Protein AF-A0A0F9H5R6-F1 (afdb_monomer_lite)

Structure (mmCIF, N/CA/C/O backbone):
data_AF-A0A0F9H5R6-F1
#
_entry.id   AF-A0A0F9H5R6-F1
#
loop_
_atom_site.group_PDB
_atom_site.id
_atom_site.type_symbol
_atom_site.label_atom_id
_atom_site.label_alt_id
_atom_site.label_comp_id
_atom_site.label_asym_id
_atom_site.label_entity_id
_atom_site.label_seq_id
_atom_site.pdbx_PDB_ins_code
_atom_site.Cartn_x
_atom_site.Cartn_y
_atom_site.Cartn_z
_atom_site.occupancy
_atom_site.B_iso_or_equiv
_atom_site.auth_seq_id
_atom_site.auth_comp_id
_atom_site.auth_asym_id
_atom_site.auth_atom_id
_atom_site.pdbx_PDB_model_num
ATOM 1 N N . MET A 1 1 ? -26.086 -4.309 30.463 1.00 45.22 1 MET A N 1
ATOM 2 C CA . MET A 1 1 ? -25.381 -4.466 29.167 1.00 45.22 1 MET A CA 1
ATOM 3 C C . MET A 1 1 ? -26.384 -4.954 28.123 1.00 45.22 1 MET A C 1
ATOM 5 O O . MET A 1 1 ? -26.913 -6.044 28.288 1.00 45.22 1 MET A O 1
ATOM 9 N N . ASN A 1 2 ? -26.703 -4.134 27.114 1.00 48.69 2 ASN A N 1
ATOM 10 C CA . ASN A 1 2 ? -27.734 -4.417 26.100 1.00 48.69 2 ASN A CA 1
ATOM 11 C C . ASN A 1 2 ? -27.260 -5.449 25.061 1.00 48.69 2 ASN A C 1
ATOM 13 O O . ASN A 1 2 ? -26.143 -5.344 24.560 1.00 48.69 2 ASN A O 1
ATOM 17 N N . GLN A 1 3 ? -28.123 -6.405 24.695 1.00 54.66 3 GLN A N 1
ATOM 18 C CA . GLN A 1 3 ? -27.820 -7.463 23.714 1.00 54.66 3 GLN A CA 1
ATOM 19 C C . GLN A 1 3 ? -27.435 -6.930 22.320 1.00 54.66 3 GLN A C 1
ATOM 21 O O . GLN A 1 3 ? -26.612 -7.546 21.650 1.00 54.66 3 GLN A O 1
ATOM 26 N N . SER A 1 4 ? -27.943 -5.757 21.924 1.00 54.38 4 SER A N 1
ATOM 27 C CA . SER A 1 4 ? -27.603 -5.084 20.657 1.00 54.38 4 SER A CA 1
ATOM 28 C C . SER A 1 4 ? -26.092 -4.828 20.491 1.00 54.38 4 SER A C 1
ATOM 30 O O . SER A 1 4 ? -25.537 -5.018 19.409 1.00 54.38 4 SER A O 1
ATOM 32 N N . ASN A 1 5 ? -25.379 -4.525 21.586 1.00 62.69 5 ASN A N 1
ATOM 33 C CA . ASN A 1 5 ? -23.930 -4.313 21.535 1.00 62.69 5 ASN A CA 1
ATOM 34 C C . ASN A 1 5 ? -23.150 -5.601 21.246 1.00 62.69 5 ASN A C 1
ATOM 36 O O . ASN A 1 5 ? -22.073 -5.516 20.673 1.00 62.69 5 ASN A O 1
ATOM 40 N N . LYS A 1 6 ? -23.674 -6.786 21.592 1.00 66.62 6 LYS A N 1
ATOM 41 C CA . LYS A 1 6 ? -22.956 -8.056 21.384 1.00 66.62 6 LYS A CA 1
ATOM 42 C C . LYS A 1 6 ? -22.895 -8.455 19.909 1.00 66.62 6 LYS A C 1
ATOM 44 O O . LYS A 1 6 ? -21.857 -8.922 19.456 1.00 66.62 6 LYS A O 1
ATOM 49 N N . ALA A 1 7 ? -23.979 -8.243 19.159 1.00 68.19 7 ALA A N 1
ATOM 50 C CA . ALA A 1 7 ? -24.020 -8.540 17.726 1.00 68.19 7 ALA A CA 1
ATOM 51 C C . ALA A 1 7 ? -23.095 -7.606 16.928 1.00 68.19 7 ALA A C 1
ATOM 53 O O . ALA A 1 7 ? -22.325 -8.060 16.084 1.00 68.19 7 ALA A O 1
ATOM 54 N N . LEU A 1 8 ? -23.110 -6.307 17.250 1.00 64.50 8 LEU A N 1
ATOM 55 C CA . LEU A 1 8 ? -22.238 -5.321 16.611 1.00 64.50 8 LEU A CA 1
ATOM 56 C C . LEU A 1 8 ? -20.756 -5.551 16.962 1.00 64.50 8 LEU A C 1
ATOM 58 O O . LEU A 1 8 ? -19.889 -5.459 16.097 1.00 64.50 8 LEU A O 1
ATOM 62 N N . GLN A 1 9 ? -20.470 -5.916 18.213 1.00 67.50 9 GLN A N 1
ATOM 63 C CA . GLN A 1 9 ? -19.126 -6.260 18.683 1.00 67.50 9 GLN A CA 1
ATOM 64 C C . GLN A 1 9 ? -18.602 -7.553 18.031 1.00 67.50 9 GLN A C 1
ATOM 66 O O . GLN A 1 9 ? -17.423 -7.626 17.688 1.00 67.50 9 GLN A O 1
ATOM 71 N N . GLY A 1 10 ? -19.484 -8.525 17.771 1.00 73.69 10 GLY A N 1
ATOM 72 C CA . GLY A 1 10 ? -19.157 -9.767 17.065 1.00 73.69 10 GLY A CA 1
ATOM 73 C C . GLY A 1 10 ? -18.676 -9.567 15.623 1.00 73.69 10 GLY A C 1
ATOM 74 O O . GLY A 1 10 ? -17.849 -10.342 15.157 1.00 73.69 10 GLY A O 1
ATOM 75 N N . LEU A 1 11 ? -19.129 -8.513 14.936 1.00 76.38 11 LEU A N 1
ATOM 76 C CA . LEU A 1 11 ? -18.641 -8.140 13.599 1.00 76.38 11 LEU A CA 1
ATOM 77 C C . LEU A 1 11 ? -17.490 -7.124 13.648 1.00 76.38 11 LEU A C 1
ATOM 79 O O . LEU A 1 11 ? -16.619 -7.126 12.778 1.00 76.38 11 LEU A O 1
ATOM 83 N N . GLY A 1 12 ? -17.462 -6.271 14.675 1.00 78.06 12 GLY A N 1
ATOM 84 C CA . GLY A 1 12 ? -16.443 -5.236 14.838 1.00 78.06 12 GLY A CA 1
ATOM 85 C C . GLY A 1 12 ? -15.034 -5.792 15.052 1.00 78.06 12 GLY A C 1
ATOM 86 O O . GLY A 1 12 ? -14.087 -5.258 14.478 1.00 78.06 12 GLY A O 1
ATOM 87 N N . ILE A 1 13 ? -14.897 -6.877 15.821 1.00 80.25 13 ILE A N 1
ATOM 88 C CA . ILE A 1 13 ? -13.591 -7.488 16.119 1.00 80.25 13 ILE A CA 1
ATOM 89 C C . ILE A 1 13 ? -12.965 -8.141 14.868 1.00 80.25 13 ILE A C 1
ATOM 91 O O . ILE A 1 13 ? -11.833 -7.782 14.537 1.00 80.25 13 ILE A O 1
ATOM 95 N N . PRO A 1 14 ? -13.659 -9.022 14.111 1.00 84.19 14 PRO A N 1
ATOM 96 C CA . PRO A 1 14 ? -13.126 -9.560 12.855 1.00 84.19 14 PRO A CA 1
ATOM 97 C C . PRO A 1 14 ? -12.772 -8.473 11.837 1.00 84.19 14 PRO A C 1
ATOM 99 O O . PRO A 1 14 ? -11.753 -8.566 11.158 1.00 84.19 14 PRO A O 1
ATOM 102 N N . TYR A 1 15 ? -13.575 -7.409 11.760 1.00 83.50 15 TYR A N 1
ATOM 103 C CA . TYR A 1 15 ? -13.290 -6.267 10.894 1.00 83.50 15 TYR A CA 1
ATOM 104 C C . TYR A 1 15 ? -11.995 -5.539 11.293 1.00 83.50 15 TYR A C 1
ATOM 106 O O . TYR A 1 15 ? -11.175 -5.214 10.435 1.00 83.50 15 TYR A O 1
ATOM 114 N N . ALA A 1 16 ? -11.765 -5.329 12.590 1.00 86.50 16 ALA A N 1
ATOM 115 C CA . ALA A 1 16 ? -10.523 -4.741 13.092 1.00 86.50 16 ALA A CA 1
ATOM 116 C C . ALA A 1 16 ? -9.302 -5.643 12.825 1.00 86.50 16 ALA A C 1
ATOM 118 O O . ALA A 1 16 ? -8.221 -5.155 12.480 1.00 86.50 16 ALA A O 1
ATOM 119 N N . ALA A 1 17 ? -9.476 -6.963 12.936 1.00 87.94 17 ALA A N 1
ATOM 120 C CA . ALA A 1 17 ? -8.446 -7.937 12.588 1.00 87.94 17 ALA A CA 1
ATOM 121 C C . ALA A 1 17 ? -8.102 -7.875 11.092 1.00 87.94 17 ALA A C 1
ATOM 123 O O . ALA A 1 17 ? -6.926 -7.825 10.740 1.00 87.94 17 ALA A O 1
ATOM 124 N N . LEU A 1 18 ? -9.109 -7.780 10.219 1.00 88.50 18 LEU A N 1
ATOM 125 C CA . LEU A 1 18 ? -8.908 -7.618 8.779 1.00 88.50 18 LEU A CA 1
ATOM 126 C C . LEU A 1 18 ? -8.132 -6.333 8.462 1.00 88.50 18 LEU A C 1
ATOM 128 O O . LEU A 1 18 ? -7.168 -6.380 7.701 1.00 88.50 18 LEU A O 1
ATOM 132 N N . ILE A 1 19 ? -8.479 -5.209 9.101 1.00 89.25 19 ILE A N 1
ATOM 133 C CA . ILE A 1 19 ? -7.725 -3.954 8.954 1.00 89.25 19 ILE A CA 1
ATOM 134 C C . ILE A 1 19 ? -6.257 -4.139 9.355 1.00 89.25 19 ILE A C 1
ATOM 136 O O . ILE A 1 19 ? -5.363 -3.674 8.651 1.00 89.25 19 ILE A O 1
ATOM 140 N N . SER A 1 20 ? -6.010 -4.829 10.469 1.00 89.69 20 SER A N 1
ATOM 141 C CA . SER A 1 20 ? -4.658 -5.091 10.977 1.00 89.69 20 SER A CA 1
ATOM 142 C C . SER A 1 20 ? -3.840 -5.949 10.010 1.00 89.69 20 SER A C 1
ATOM 144 O O . SER A 1 20 ? -2.666 -5.664 9.784 1.00 89.69 20 SER A O 1
ATOM 146 N N . ILE A 1 21 ? -4.459 -6.968 9.407 1.00 91.88 21 ILE A N 1
ATOM 147 C CA . ILE A 1 21 ? -3.816 -7.837 8.414 1.00 91.88 21 ILE A CA 1
ATOM 148 C C . ILE A 1 21 ? -3.451 -7.039 7.165 1.00 91.88 21 ILE A C 1
ATOM 150 O O . ILE A 1 21 ? -2.301 -7.083 6.737 1.00 91.88 21 ILE A O 1
ATOM 154 N N . VAL A 1 22 ? -4.395 -6.275 6.602 1.00 90.75 22 VAL A N 1
ATOM 155 C CA . VAL A 1 22 ? -4.128 -5.452 5.411 1.00 90.75 22 VAL A CA 1
ATOM 156 C C . VAL A 1 22 ? -3.025 -4.434 5.703 1.00 90.75 22 VAL A C 1
ATOM 158 O O . VAL A 1 22 ? -2.118 -4.269 4.895 1.00 90.75 22 VAL A O 1
ATOM 161 N N . PHE A 1 23 ? -3.040 -3.808 6.880 1.00 90.56 23 PHE A N 1
ATOM 162 C CA . PHE A 1 23 ? -1.968 -2.913 7.312 1.00 90.56 23 PHE A CA 1
ATOM 163 C C . PHE A 1 23 ? -0.604 -3.619 7.388 1.00 90.56 23 PHE A C 1
ATOM 165 O O . PHE A 1 23 ? 0.382 -3.102 6.868 1.00 90.56 23 PHE A O 1
ATOM 172 N N . GLY A 1 24 ? -0.541 -4.814 7.984 1.00 91.44 24 GLY A N 1
ATOM 173 C CA . GLY A 1 24 ? 0.684 -5.616 8.022 1.00 91.44 24 GLY A CA 1
ATOM 174 C C . GLY A 1 24 ? 1.197 -5.953 6.620 1.00 91.44 24 GLY A C 1
ATOM 175 O O . GLY A 1 24 ? 2.382 -5.787 6.341 1.00 91.44 24 GLY A O 1
ATOM 176 N N . MET A 1 25 ? 0.297 -6.329 5.709 1.00 91.38 25 MET A N 1
ATOM 177 C CA . MET A 1 25 ? 0.620 -6.575 4.300 1.00 91.38 25 MET A CA 1
ATOM 178 C C . MET A 1 25 ? 1.161 -5.322 3.601 1.00 91.38 25 MET A C 1
ATOM 180 O O . MET A 1 25 ? 2.092 -5.432 2.813 1.00 91.38 25 MET A O 1
ATOM 184 N N . MET A 1 26 ? 0.639 -4.131 3.911 1.00 89.06 26 MET A N 1
ATOM 185 C CA . MET A 1 26 ? 1.153 -2.863 3.371 1.00 89.06 26 MET A CA 1
ATOM 186 C C . MET A 1 26 ? 2.560 -2.515 3.872 1.00 89.06 26 MET A C 1
ATOM 188 O O . MET A 1 26 ? 3.291 -1.819 3.178 1.00 89.06 26 MET A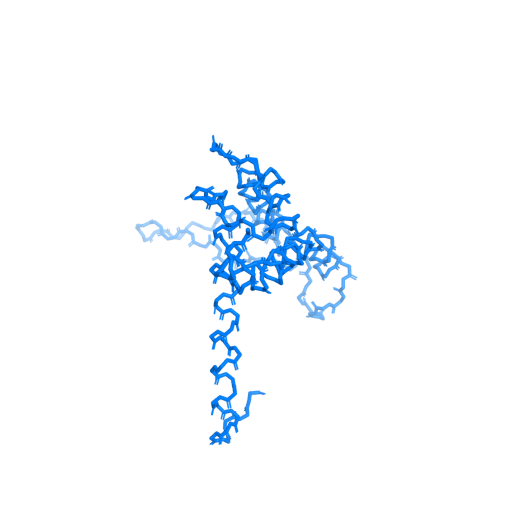 O 1
ATOM 192 N N . ILE A 1 27 ? 2.950 -2.963 5.067 1.00 89.94 27 ILE A N 1
ATOM 193 C CA . ILE A 1 27 ? 4.329 -2.798 5.555 1.00 89.94 27 ILE A CA 1
ATOM 194 C C . ILE A 1 27 ? 5.244 -3.808 4.864 1.00 89.94 27 ILE A C 1
ATOM 196 O O . ILE A 1 27 ? 6.327 -3.455 4.402 1.00 89.94 27 ILE A O 1
ATOM 200 N N . LEU A 1 28 ? 4.807 -5.067 4.790 1.00 91.56 28 LEU A N 1
ATOM 201 C CA . LEU A 1 28 ? 5.580 -6.151 4.185 1.00 91.56 28 LEU A CA 1
ATOM 202 C C . LEU A 1 28 ? 5.713 -6.014 2.665 1.00 91.56 28 LEU A C 1
ATOM 204 O O . LEU A 1 28 ? 6.668 -6.536 2.094 1.00 91.56 28 LEU A O 1
ATOM 208 N N . SER A 1 29 ? 4.807 -5.292 2.004 1.00 89.38 29 SER A N 1
ATOM 209 C CA . SER A 1 29 ? 4.873 -5.072 0.559 1.00 89.38 29 SER A CA 1
ATOM 210 C C . SER A 1 29 ? 6.140 -4.332 0.137 1.00 89.38 29 SER A C 1
ATOM 212 O O . SER A 1 29 ? 6.610 -4.561 -0.971 1.00 89.38 29 SER A O 1
ATOM 214 N N . PHE A 1 30 ? 6.726 -3.505 1.009 1.00 85.69 30 PHE A N 1
ATOM 215 C CA . PHE A 1 30 ? 7.968 -2.796 0.711 1.00 85.69 30 PHE A CA 1
ATOM 216 C C . PHE A 1 30 ? 9.171 -3.743 0.540 1.00 85.69 30 PHE A C 1
ATOM 218 O O . PHE A 1 30 ? 9.720 -3.798 -0.562 1.00 85.69 30 PHE A O 1
ATOM 225 N N . PRO A 1 31 ? 9.587 -4.530 1.558 1.00 90.44 31 PRO A N 1
ATOM 226 C CA . PRO A 1 31 ? 10.714 -5.446 1.400 1.00 90.44 31 PRO A CA 1
ATOM 227 C C . PRO A 1 31 ? 10.436 -6.534 0.360 1.00 90.44 31 PRO A C 1
ATOM 229 O O . PRO A 1 31 ? 11.343 -6.901 -0.382 1.00 90.44 31 PRO A O 1
ATOM 232 N N . ILE A 1 32 ? 9.192 -7.020 0.264 1.00 91.62 32 ILE A N 1
ATOM 233 C CA . ILE A 1 32 ? 8.821 -8.027 -0.737 1.00 91.62 32 ILE A CA 1
ATOM 234 C C . ILE A 1 32 ? 8.925 -7.439 -2.144 1.00 91.62 32 ILE A C 1
ATOM 236 O O . ILE A 1 32 ? 9.549 -8.046 -3.005 1.00 91.62 32 ILE A O 1
ATOM 240 N N . GLY A 1 33 ? 8.360 -6.254 -2.382 1.00 89.31 33 GLY A N 1
ATOM 241 C CA . GLY A 1 33 ? 8.413 -5.599 -3.685 1.00 89.31 33 GLY A CA 1
ATOM 242 C C . GLY A 1 33 ? 9.847 -5.305 -4.114 1.00 89.31 33 GLY A C 1
ATOM 243 O O . GLY A 1 33 ? 10.207 -5.575 -5.254 1.00 89.31 33 GLY A O 1
ATOM 244 N N . ALA A 1 34 ? 10.677 -4.792 -3.201 1.00 90.62 34 ALA A N 1
ATOM 245 C CA . ALA A 1 34 ? 12.080 -4.513 -3.496 1.00 90.62 34 ALA A CA 1
ATOM 246 C C . ALA A 1 34 ? 12.854 -5.798 -3.824 1.00 90.62 34 ALA A C 1
ATOM 248 O O . ALA A 1 34 ? 13.632 -5.826 -4.773 1.00 90.62 34 ALA A O 1
ATOM 249 N N . PHE A 1 35 ? 12.612 -6.883 -3.085 1.00 90.88 35 PHE A N 1
ATOM 250 C CA . PHE A 1 35 ? 13.198 -8.184 -3.399 1.00 90.88 35 PHE A CA 1
ATOM 251 C C . PHE A 1 35 ? 12.741 -8.699 -4.773 1.00 90.88 35 PHE A C 1
ATOM 253 O O . PHE A 1 35 ? 13.560 -9.161 -5.564 1.00 90.88 35 PHE A O 1
ATOM 260 N N . VAL A 1 36 ? 11.449 -8.568 -5.078 1.00 89.44 36 VAL A N 1
ATOM 261 C CA . VAL A 1 36 ? 10.872 -8.963 -6.369 1.00 89.44 36 VAL A CA 1
ATOM 262 C C . VAL A 1 36 ? 11.519 -8.211 -7.529 1.00 89.44 36 VAL A C 1
ATOM 264 O O . VAL A 1 36 ? 11.893 -8.831 -8.513 1.00 89.44 36 VAL A O 1
ATOM 267 N N . VAL A 1 37 ? 11.694 -6.897 -7.411 1.00 88.81 37 VAL A N 1
ATOM 268 C CA . VAL A 1 37 ? 12.207 -6.078 -8.520 1.00 88.81 37 VAL A CA 1
ATOM 269 C C . VAL A 1 37 ? 13.724 -6.153 -8.666 1.00 88.81 37 VAL A C 1
ATOM 271 O O . VAL A 1 37 ? 14.215 -6.220 -9.786 1.00 88.81 37 VAL A O 1
ATOM 274 N N . PHE A 1 38 ? 14.476 -6.160 -7.563 1.00 89.62 38 PHE A N 1
ATOM 275 C CA . PHE A 1 38 ? 15.940 -6.044 -7.619 1.00 89.62 38 PHE A CA 1
ATOM 276 C C . PHE A 1 38 ? 16.698 -7.363 -7.458 1.00 89.62 38 PHE A C 1
ATOM 278 O O . PHE A 1 38 ? 17.885 -7.413 -7.757 1.00 89.62 38 PHE A O 1
ATOM 285 N N . ASN A 1 39 ? 16.068 -8.409 -6.916 1.00 87.25 39 ASN A N 1
ATOM 286 C CA . ASN A 1 39 ? 16.749 -9.676 -6.606 1.00 87.25 39 ASN A CA 1
ATOM 287 C C . ASN A 1 39 ? 16.116 -10.895 -7.272 1.00 87.25 39 ASN A C 1
ATOM 289 O O . ASN A 1 39 ? 16.658 -11.990 -7.148 1.00 87.25 39 ASN A O 1
ATOM 293 N N . SER A 1 40 ? 14.962 -10.743 -7.915 1.00 78.00 40 SER A N 1
ATOM 294 C CA . SER A 1 40 ? 14.304 -11.870 -8.564 1.00 78.00 40 SER A CA 1
ATOM 295 C C . SER A 1 40 ? 14.552 -11.800 -10.058 1.00 78.00 40 SER A C 1
ATOM 297 O O . SER A 1 40 ? 14.342 -10.753 -10.661 1.00 78.00 40 SER A O 1
ATOM 299 N N . ASP A 1 41 ? 14.890 -12.933 -10.668 1.00 74.69 41 ASP A N 1
ATOM 300 C CA . ASP A 1 41 ? 14.984 -13.084 -12.128 1.00 74.69 41 ASP A CA 1
ATOM 301 C C . ASP A 1 41 ? 13.584 -13.116 -12.790 1.00 74.69 41 ASP A C 1
ATOM 303 O O . ASP A 1 41 ? 13.343 -13.800 -13.784 1.00 74.69 41 ASP A O 1
ATOM 307 N N . ILE A 1 42 ? 12.602 -12.425 -12.198 1.00 66.69 42 ILE A N 1
ATOM 308 C CA . ILE A 1 42 ? 11.227 -12.368 -12.693 1.00 66.69 42 ILE A CA 1
ATOM 309 C C . ILE A 1 42 ? 11.224 -11.432 -13.898 1.00 66.69 42 ILE A C 1
ATOM 311 O O . ILE A 1 42 ? 11.169 -10.217 -13.738 1.00 66.69 42 ILE A O 1
ATOM 315 N N . GLY A 1 43 ? 11.260 -12.015 -15.094 1.00 64.25 43 GLY A N 1
ATOM 316 C CA . GLY A 1 43 ? 11.175 -11.270 -16.349 1.00 64.25 43 GLY A CA 1
ATOM 317 C C . GLY A 1 43 ? 12.189 -11.669 -17.412 1.00 64.25 43 GLY A C 1
ATOM 318 O O . GLY A 1 43 ? 12.084 -11.121 -18.505 1.00 64.25 43 GLY A O 1
ATOM 319 N N . ASP A 1 44 ? 13.100 -12.613 -17.124 1.00 72.62 44 ASP A N 1
ATOM 320 C CA . ASP A 1 44 ? 14.206 -13.072 -17.985 1.00 72.62 44 ASP A CA 1
ATOM 321 C C . ASP A 1 44 ? 15.021 -11.912 -18.599 1.00 72.62 44 ASP A C 1
ATOM 323 O O . ASP A 1 44 ? 16.094 -11.572 -18.108 1.00 72.62 44 ASP A O 1
ATOM 327 N N . GLU A 1 45 ? 14.505 -11.288 -19.661 1.00 75.38 45 GLU A N 1
ATOM 328 C CA . GLU A 1 45 ? 15.097 -10.149 -20.374 1.00 75.38 45 GLU A CA 1
ATOM 329 C C . GLU A 1 45 ? 14.707 -8.774 -19.788 1.00 75.38 45 GLU A C 1
ATOM 331 O O . GLU A 1 45 ? 15.406 -7.788 -20.023 1.00 75.38 45 GLU A O 1
ATOM 336 N N . ILE A 1 46 ? 13.609 -8.679 -19.023 1.00 78.00 46 ILE A N 1
ATOM 337 C CA . ILE A 1 46 ? 13.150 -7.436 -18.378 1.00 78.00 46 ILE A CA 1
ATOM 338 C C . ILE A 1 46 ? 13.511 -7.485 -16.893 1.00 78.00 46 ILE A C 1
ATOM 340 O O . ILE A 1 46 ? 12.803 -8.095 -16.094 1.00 78.00 46 ILE A O 1
ATOM 344 N N . ASN A 1 47 ? 14.603 -6.821 -16.521 1.00 87.12 47 ASN A N 1
ATOM 345 C CA . ASN A 1 47 ? 15.055 -6.682 -15.137 1.00 87.12 47 ASN A CA 1
ATOM 346 C C . ASN A 1 47 ? 14.986 -5.211 -14.677 1.00 87.12 47 ASN A C 1
ATOM 348 O O . ASN A 1 47 ? 14.472 -4.341 -15.382 1.00 87.12 47 ASN A O 1
ATOM 352 N N . PHE A 1 48 ? 15.475 -4.914 -13.472 1.00 87.31 48 PHE A N 1
ATOM 353 C CA . PHE A 1 48 ? 15.457 -3.548 -12.941 1.00 87.31 48 PHE A CA 1
ATOM 354 C C . PHE A 1 48 ? 16.303 -2.557 -13.756 1.00 87.31 48 PHE A C 1
ATOM 356 O O . PHE A 1 48 ? 15.993 -1.372 -13.714 1.00 87.31 48 PHE A O 1
ATOM 363 N N . GLU A 1 49 ? 17.300 -3.029 -14.508 1.00 87.88 49 GLU A N 1
ATOM 364 C CA . GLU A 1 49 ? 18.151 -2.226 -15.404 1.00 87.88 49 GLU A CA 1
ATOM 365 C C . GLU A 1 49 ? 17.474 -1.977 -16.763 1.00 87.88 49 GLU A C 1
ATOM 367 O O . GLU A 1 49 ? 18.033 -1.322 -17.642 1.00 87.88 49 GLU A O 1
ATOM 372 N N . TYR A 1 50 ? 16.265 -2.515 -16.979 1.00 86.06 50 TYR A N 1
ATOM 373 C CA . TYR A 1 50 ? 15.571 -2.376 -18.250 1.00 86.06 50 TYR A CA 1
ATOM 374 C C . TYR A 1 50 ? 15.299 -0.891 -18.550 1.00 86.06 50 TYR A C 1
ATOM 376 O O . TYR A 1 50 ? 14.597 -0.229 -17.770 1.00 86.06 50 TYR A O 1
ATOM 384 N N . PRO A 1 51 ? 15.801 -0.360 -19.682 1.00 85.06 51 PRO A N 1
ATOM 385 C CA . PRO A 1 51 ? 15.673 1.050 -20.003 1.00 85.06 51 PRO A CA 1
ATOM 386 C C . PRO A 1 51 ? 14.233 1.374 -20.404 1.00 85.06 51 PRO A C 1
ATOM 388 O O . PRO A 1 51 ? 13.701 0.880 -21.402 1.00 85.06 51 PRO A O 1
ATOM 391 N N . LEU A 1 52 ? 13.602 2.274 -19.658 1.00 78.12 52 LEU A N 1
ATOM 392 C CA . LEU A 1 52 ? 12.306 2.848 -19.991 1.00 78.12 52 LEU A CA 1
ATOM 393 C C . LEU A 1 52 ? 12.506 4.006 -20.978 1.00 78.12 52 LEU A C 1
ATOM 395 O O . LEU A 1 52 ? 12.421 5.182 -20.630 1.00 78.12 52 LEU A O 1
ATOM 399 N N . SER A 1 53 ? 12.788 3.664 -22.235 1.00 68.81 53 SER A N 1
ATOM 400 C CA . SER A 1 53 ? 12.792 4.630 -23.341 1.00 68.81 53 SER A CA 1
ATOM 401 C C . SER A 1 53 ? 11.355 5.002 -23.743 1.00 68.81 53 SER A C 1
ATOM 403 O O . SER A 1 53 ? 10.461 4.156 -23.733 1.00 68.81 53 SER A O 1
ATOM 405 N N . GLY A 1 54 ? 11.112 6.276 -24.081 1.00 58.84 54 GLY A N 1
ATOM 406 C CA . GLY A 1 54 ? 9.817 6.733 -24.612 1.00 58.84 54 GLY A CA 1
ATOM 407 C C . GLY A 1 54 ? 8.997 7.689 -23.737 1.00 58.84 54 GLY A C 1
ATOM 408 O O . GLY A 1 54 ? 7.815 7.889 -24.021 1.00 58.84 54 GLY A O 1
ATOM 409 N N . PHE A 1 55 ? 9.578 8.342 -22.722 1.00 56.75 55 PHE A N 1
ATOM 410 C CA . PHE A 1 55 ? 8.981 9.564 -22.152 1.00 56.75 55 PHE A CA 1
ATOM 411 C C . PHE A 1 55 ? 9.155 10.756 -23.118 1.00 56.75 55 PHE A C 1
ATOM 413 O O . PHE A 1 55 ? 9.739 11.783 -22.776 1.00 56.75 55 PHE A O 1
ATOM 420 N N . ASP A 1 56 ? 8.637 10.621 -24.340 1.00 58.41 56 ASP A N 1
ATOM 421 C CA . ASP A 1 56 ? 8.585 11.705 -25.316 1.00 58.41 56 ASP A CA 1
ATOM 422 C C . ASP A 1 56 ? 7.534 12.713 -24.855 1.00 58.41 56 ASP A C 1
ATOM 424 O O . ASP A 1 56 ? 6.321 12.513 -24.981 1.00 58.41 56 ASP A O 1
ATOM 428 N N . PHE A 1 57 ? 7.993 13.819 -24.275 1.00 55.12 57 PHE A N 1
ATOM 429 C CA . PHE A 1 57 ? 7.099 14.872 -23.821 1.00 55.12 57 PHE A CA 1
ATOM 430 C C . PHE A 1 57 ? 6.603 15.669 -25.035 1.00 55.12 57 PHE A C 1
ATOM 432 O O . PHE A 1 57 ? 7.261 16.591 -25.514 1.00 55.12 57 PHE A O 1
ATOM 439 N N . PHE A 1 58 ? 5.426 15.315 -25.556 1.00 57.06 58 PHE A N 1
ATOM 440 C CA . PHE A 1 58 ? 4.781 16.054 -26.644 1.00 57.06 58 PHE A CA 1
ATOM 441 C C . PHE A 1 58 ? 4.115 17.335 -26.114 1.00 57.06 58 PHE A C 1
ATOM 443 O O . PHE A 1 58 ? 2.936 17.353 -25.759 1.00 57.06 58 PHE A O 1
ATOM 450 N N . LEU A 1 59 ? 4.860 18.444 -26.096 1.00 56.97 59 LEU A N 1
ATOM 451 C CA . LEU A 1 59 ? 4.312 19.791 -25.903 1.00 56.97 59 LEU A CA 1
ATOM 452 C C . LEU A 1 59 ? 4.322 20.549 -27.235 1.00 56.97 59 LEU A C 1
ATOM 454 O O . LEU A 1 59 ? 5.371 20.931 -27.744 1.00 56.97 59 LEU A O 1
ATOM 458 N N . GLY A 1 60 ? 3.139 20.790 -27.805 1.00 62.00 60 GLY A N 1
ATOM 459 C CA . GLY A 1 60 ? 2.989 21.704 -28.945 1.00 62.00 60 GLY A CA 1
ATOM 460 C C . GLY A 1 60 ? 3.577 21.224 -30.280 1.00 62.00 60 GLY A C 1
ATOM 461 O O . GLY A 1 60 ? 3.893 22.056 -31.123 1.00 62.00 60 GLY A O 1
ATOM 462 N N . GLY A 1 61 ? 3.713 19.910 -30.496 1.00 60.34 61 GLY A N 1
ATOM 463 C CA . GLY A 1 61 ? 4.181 19.341 -31.771 1.00 60.34 61 GLY A CA 1
ATOM 464 C C . GLY A 1 61 ? 5.703 19.269 -31.933 1.00 60.34 61 GLY A C 1
ATOM 465 O O . GLY A 1 61 ? 6.176 18.933 -33.015 1.00 60.34 61 GLY A O 1
ATOM 466 N N . ILE A 1 62 ? 6.460 19.555 -30.872 1.00 64.19 62 ILE A N 1
ATOM 467 C CA . ILE A 1 62 ? 7.913 19.378 -30.824 1.00 64.19 62 ILE A CA 1
ATOM 468 C C . ILE A 1 62 ? 8.190 18.144 -29.961 1.00 64.19 62 ILE A C 1
ATOM 470 O O . ILE A 1 62 ? 7.856 18.139 -28.777 1.00 64.19 62 ILE A O 1
ATOM 474 N N . SER A 1 63 ? 8.758 17.092 -30.551 1.00 58.25 63 SER A N 1
ATOM 475 C CA . SER A 1 63 ? 9.258 15.934 -29.807 1.00 58.25 63 SER A CA 1
ATOM 476 C C . SER A 1 63 ? 10.615 16.300 -29.213 1.00 58.25 63 SER A C 1
ATOM 478 O O . SER A 1 63 ? 11.585 16.495 -29.948 1.00 58.25 63 SER A O 1
ATOM 480 N N . TYR A 1 64 ? 10.674 16.453 -27.893 1.00 62.94 64 TYR A N 1
ATOM 481 C CA . TYR A 1 64 ? 11.932 16.600 -27.173 1.00 62.94 64 TYR A CA 1
ATOM 482 C C . TYR A 1 64 ? 12.236 15.277 -26.474 1.00 62.94 64 TYR A C 1
ATOM 484 O O . TYR A 1 64 ? 11.590 14.947 -25.479 1.00 62.94 64 TYR A O 1
ATOM 492 N N . GLU A 1 65 ? 13.194 14.523 -27.018 1.00 61.31 65 GLU A N 1
ATOM 493 C CA . GLU A 1 65 ? 13.768 13.362 -26.338 1.00 61.31 65 GLU A CA 1
ATOM 494 C C . GLU A 1 65 ? 14.520 13.873 -25.110 1.00 61.31 65 GLU A C 1
ATOM 496 O O . GLU A 1 65 ? 15.519 14.589 -25.215 1.00 61.31 65 GLU A O 1
ATOM 501 N N . ILE A 1 66 ? 14.002 13.560 -23.927 1.00 62.06 66 ILE A N 1
ATOM 502 C CA . ILE A 1 66 ? 14.684 13.862 -22.676 1.00 62.06 66 ILE A CA 1
ATOM 503 C C . ILE A 1 66 ? 15.834 12.847 -22.548 1.00 62.06 66 ILE A C 1
ATOM 505 O O . ILE A 1 66 ? 15.551 11.654 -22.452 1.00 62.06 66 ILE A O 1
ATOM 509 N N . PRO A 1 67 ? 17.116 13.268 -22.520 1.00 62.44 67 PRO A N 1
ATOM 510 C CA . PRO A 1 67 ? 18.261 12.361 -22.442 1.00 62.44 67 PRO A CA 1
ATOM 511 C C . PRO A 1 67 ? 18.480 11.893 -20.995 1.00 62.44 67 PRO A C 1
ATOM 513 O O . PRO A 1 67 ? 19.543 12.102 -20.412 1.00 62.44 67 PRO A O 1
ATOM 516 N N . ILE A 1 68 ? 17.439 11.346 -20.373 1.00 64.44 68 ILE A N 1
ATOM 517 C CA . ILE A 1 68 ? 17.517 10.714 -19.060 1.00 64.44 68 ILE A CA 1
ATOM 518 C C . ILE A 1 68 ? 17.446 9.214 -19.312 1.00 64.44 68 ILE A C 1
ATOM 520 O O . ILE A 1 68 ? 16.427 8.705 -19.777 1.00 64.44 68 ILE A O 1
ATOM 524 N N . GLU A 1 69 ? 18.538 8.520 -19.007 1.00 73.38 69 GLU A N 1
ATOM 525 C CA . GLU A 1 69 ? 18.521 7.072 -18.831 1.00 73.38 69 GLU A CA 1
ATOM 526 C C . GLU A 1 69 ? 17.678 6.802 -17.581 1.00 73.38 69 GLU A C 1
ATOM 528 O O . GLU A 1 69 ? 18.062 7.165 -16.471 1.00 73.38 69 GLU A O 1
ATOM 533 N N . PHE A 1 70 ? 16.458 6.311 -17.790 1.00 83.94 70 PHE A N 1
ATOM 534 C CA . PHE A 1 70 ? 15.510 6.002 -16.728 1.00 83.94 70 PHE A CA 1
ATOM 535 C C . PHE A 1 70 ? 15.224 4.513 -16.770 1.00 83.94 70 PHE A C 1
ATOM 537 O O . PHE A 1 70 ? 14.730 4.004 -17.778 1.00 83.94 70 PHE A O 1
ATOM 544 N N . GLU A 1 71 ? 15.541 3.817 -15.690 1.00 87.94 71 GLU A N 1
ATOM 545 C CA . GLU A 1 71 ? 15.400 2.369 -15.625 1.00 87.94 71 GLU A CA 1
ATOM 546 C C . GLU A 1 71 ? 14.112 1.970 -14.897 1.00 87.94 71 GLU A C 1
ATOM 548 O O . GLU A 1 71 ? 13.491 2.747 -14.159 1.00 87.94 71 GLU A O 1
ATOM 553 N N . LEU A 1 72 ? 13.685 0.722 -15.084 1.00 88.00 72 LEU A N 1
ATOM 554 C CA . LEU A 1 72 ? 12.530 0.168 -14.378 1.00 88.00 72 LEU A CA 1
ATOM 555 C C . LEU A 1 72 ? 12.703 0.235 -12.850 1.00 88.00 72 LEU A C 1
ATOM 557 O O . LEU A 1 72 ? 11.745 0.524 -12.124 1.00 88.00 72 LEU A O 1
ATOM 561 N N . GLY A 1 73 ? 13.925 0.008 -12.364 1.00 90.12 73 GLY A N 1
ATOM 562 C CA . GLY A 1 73 ? 14.297 0.145 -10.960 1.00 90.12 73 GLY A CA 1
ATOM 563 C C . GLY A 1 73 ? 14.101 1.569 -10.440 1.00 90.12 73 GLY A C 1
ATOM 564 O O . GLY A 1 73 ? 13.516 1.754 -9.370 1.00 90.12 73 GLY A O 1
ATOM 565 N N . ASP A 1 74 ? 14.495 2.581 -11.214 1.00 89.69 74 ASP A N 1
ATOM 566 C CA . ASP A 1 74 ? 14.299 3.988 -10.849 1.00 89.69 74 ASP A CA 1
ATOM 567 C C . ASP A 1 74 ? 12.812 4.335 -10.752 1.00 89.69 74 ASP A C 1
ATOM 569 O O . ASP A 1 74 ? 12.364 4.935 -9.768 1.00 89.69 74 ASP A O 1
ATOM 573 N N . ALA A 1 75 ? 12.019 3.897 -11.735 1.00 89.19 75 ALA A N 1
ATOM 574 C CA . ALA A 1 75 ? 10.569 4.078 -11.741 1.00 89.19 75 ALA A CA 1
ATOM 575 C C . ALA A 1 75 ? 9.913 3.474 -10.502 1.00 89.19 75 ALA A C 1
ATOM 577 O O . ALA A 1 75 ? 9.081 4.113 -9.847 1.00 89.19 75 ALA A O 1
ATOM 578 N N . PHE A 1 76 ? 10.324 2.256 -10.159 1.00 91.31 76 PHE A N 1
ATOM 579 C CA . PHE A 1 76 ? 9.881 1.570 -8.962 1.00 91.31 76 PHE A CA 1
ATOM 580 C C . PHE A 1 76 ? 10.206 2.399 -7.713 1.00 91.31 76 PHE A C 1
ATOM 582 O O . PHE A 1 76 ? 9.294 2.707 -6.945 1.00 91.31 76 PHE A O 1
ATOM 589 N N . ILE A 1 77 ? 11.455 2.836 -7.527 1.00 92.06 77 ILE A N 1
ATOM 590 C CA . ILE A 1 77 ? 11.863 3.628 -6.354 1.00 92.06 77 ILE A CA 1
ATOM 591 C C . ILE A 1 77 ? 11.069 4.935 -6.245 1.00 92.06 77 ILE A C 1
ATOM 593 O O . ILE A 1 77 ? 10.594 5.264 -5.156 1.00 92.06 77 ILE A O 1
ATOM 597 N N . VAL A 1 78 ? 10.861 5.657 -7.349 1.00 92.56 78 VAL A N 1
ATOM 598 C CA . VAL A 1 78 ? 10.082 6.909 -7.358 1.00 92.56 78 VAL A CA 1
ATOM 599 C C . VAL A 1 78 ? 8.641 6.670 -6.902 1.00 92.56 78 VAL A C 1
ATOM 601 O O . VAL A 1 78 ? 8.148 7.363 -6.004 1.00 92.56 78 VAL A O 1
ATOM 604 N N . ILE A 1 79 ? 7.970 5.668 -7.478 1.00 91.31 79 ILE A N 1
ATOM 605 C CA . ILE A 1 79 ? 6.597 5.301 -7.105 1.00 91.31 79 ILE A CA 1
ATOM 606 C C . ILE A 1 79 ? 6.542 4.863 -5.636 1.00 91.31 79 ILE A C 1
ATOM 608 O O . ILE A 1 79 ? 5.614 5.227 -4.908 1.00 91.31 79 ILE A O 1
ATOM 612 N N . TRP A 1 80 ? 7.554 4.136 -5.167 1.00 90.94 80 TRP A N 1
ATOM 613 C CA . TRP A 1 80 ? 7.628 3.687 -3.781 1.00 90.94 80 TRP A CA 1
ATOM 614 C C . TRP A 1 80 ? 7.836 4.806 -2.779 1.00 90.94 80 TRP A C 1
ATOM 616 O O . TRP A 1 80 ? 7.188 4.806 -1.733 1.00 90.94 80 TRP A O 1
ATOM 626 N N . ILE A 1 81 ? 8.694 5.776 -3.083 1.00 93.31 81 ILE A N 1
ATOM 627 C CA . ILE A 1 81 ? 8.876 6.958 -2.236 1.00 93.31 81 ILE A CA 1
ATOM 628 C C . ILE A 1 81 ? 7.549 7.709 -2.115 1.00 93.31 81 ILE A C 1
ATOM 630 O O . ILE A 1 81 ? 7.140 8.062 -1.005 1.00 93.31 81 ILE A O 1
ATOM 634 N N . LEU A 1 82 ? 6.833 7.896 -3.228 1.00 93.50 82 LEU A N 1
ATOM 635 C CA . LEU A 1 82 ? 5.509 8.516 -3.213 1.00 93.50 82 LEU A CA 1
ATOM 636 C C . LEU A 1 82 ? 4.530 7.728 -2.331 1.00 93.50 82 LEU A C 1
ATOM 638 O O . LEU A 1 82 ? 3.843 8.317 -1.492 1.00 93.50 82 LEU A O 1
ATOM 642 N N . PHE A 1 83 ? 4.498 6.402 -2.474 1.00 90.50 83 PHE A N 1
ATOM 643 C CA . PHE A 1 83 ? 3.677 5.534 -1.634 1.00 90.50 83 PHE A CA 1
ATOM 644 C C . PHE A 1 83 ? 4.020 5.684 -0.145 1.00 90.50 83 PHE A C 1
ATOM 646 O O . PHE A 1 83 ? 3.112 5.874 0.664 1.00 90.50 83 PHE A O 1
ATOM 653 N N . LEU A 1 84 ? 5.303 5.669 0.231 1.00 91.12 84 LEU A N 1
ATOM 654 C CA . LEU A 1 84 ? 5.743 5.811 1.624 1.00 91.12 84 LEU A CA 1
ATOM 655 C C . LEU A 1 84 ? 5.353 7.163 2.228 1.00 91.12 84 LEU A C 1
ATOM 657 O O . LEU A 1 84 ? 4.935 7.219 3.389 1.00 91.12 84 LEU A O 1
ATOM 661 N N . ILE A 1 85 ? 5.441 8.246 1.453 1.00 92.69 85 ILE A N 1
ATOM 662 C CA . ILE A 1 85 ? 5.004 9.579 1.887 1.00 92.69 85 ILE A CA 1
ATOM 663 C C . ILE A 1 85 ? 3.497 9.568 2.167 1.00 92.69 85 ILE A C 1
ATOM 665 O O . ILE A 1 85 ? 3.067 9.942 3.262 1.00 92.69 85 ILE A O 1
ATOM 669 N N . LEU A 1 86 ? 2.688 9.094 1.214 1.00 90.38 86 LEU A N 1
ATOM 670 C CA . LEU A 1 86 ? 1.231 9.023 1.364 1.00 90.38 86 LEU A CA 1
ATOM 671 C C . LEU A 1 86 ? 0.819 8.112 2.525 1.00 90.38 86 LEU A C 1
ATOM 673 O O . LEU A 1 86 ? -0.075 8.460 3.305 1.00 90.38 86 LEU A O 1
ATOM 677 N N . PHE A 1 87 ? 1.492 6.972 2.670 1.00 89.88 87 PHE A N 1
ATOM 678 C CA . PHE A 1 87 ? 1.286 6.037 3.766 1.00 89.88 87 PHE A CA 1
ATOM 679 C C . PHE A 1 87 ? 1.590 6.692 5.112 1.00 89.88 87 PHE A C 1
ATOM 681 O O . PHE A 1 87 ? 0.760 6.627 6.014 1.00 89.88 87 PHE A O 1
ATOM 688 N N . THR A 1 88 ? 2.719 7.391 5.235 1.00 90.38 88 THR A N 1
ATOM 689 C CA . THR A 1 88 ? 3.125 8.069 6.476 1.00 90.38 88 THR A CA 1
ATOM 690 C C . THR A 1 88 ? 2.131 9.160 6.870 1.00 90.38 88 THR A C 1
ATOM 692 O O . THR A 1 88 ? 1.691 9.211 8.021 1.00 90.38 88 THR A O 1
ATOM 695 N N . ILE A 1 89 ? 1.717 10.002 5.915 1.00 90.25 89 ILE A N 1
ATOM 696 C CA . ILE A 1 89 ? 0.706 11.048 6.146 1.00 90.25 89 ILE A CA 1
ATOM 697 C C . ILE A 1 89 ? -0.617 10.422 6.600 1.00 90.25 89 ILE A C 1
ATOM 699 O O . ILE A 1 89 ? -1.258 10.919 7.526 1.00 90.25 89 ILE A O 1
ATOM 703 N N . SER A 1 90 ? -1.019 9.316 5.978 1.00 87.19 90 SER A N 1
ATOM 704 C CA . SER A 1 90 ? -2.270 8.626 6.299 1.00 87.19 90 SER A CA 1
ATOM 705 C C . SER A 1 90 ? -2.212 7.906 7.645 1.00 87.19 90 SER A C 1
ATOM 707 O O . SER A 1 90 ? -3.188 7.935 8.393 1.00 87.19 90 SER A O 1
ATOM 709 N N . PHE A 1 91 ? -1.072 7.297 7.972 1.00 88.75 91 PHE A N 1
ATOM 710 C CA . PHE A 1 91 ? -0.815 6.616 9.236 1.00 88.75 91 PHE A CA 1
ATOM 711 C C . PHE A 1 91 ? -0.864 7.597 10.409 1.00 88.75 91 PHE A C 1
ATOM 713 O O . PHE A 1 91 ? -1.603 7.372 11.368 1.00 88.75 91 PHE A O 1
ATOM 720 N N . LEU A 1 92 ? -0.142 8.718 10.297 1.00 89.31 92 LEU A N 1
ATOM 721 C CA . LEU A 1 92 ? -0.123 9.756 11.328 1.00 89.31 92 LEU A CA 1
ATOM 722 C C . LEU A 1 92 ? -1.459 10.499 11.408 1.00 89.31 92 LEU A C 1
ATOM 724 O O . LEU A 1 92 ? -1.947 10.708 12.512 1.00 89.31 92 LEU A O 1
ATOM 728 N N . GLY A 1 93 ? -2.052 10.832 10.255 1.00 79.19 93 GLY A N 1
ATOM 729 C CA . GLY A 1 93 ? -3.405 11.362 10.082 1.00 79.19 93 GLY A CA 1
ATOM 730 C C . GLY A 1 93 ? -3.691 12.671 10.840 1.00 79.19 93 GLY A C 1
ATOM 731 O O . GLY A 1 93 ? -3.707 12.683 12.066 1.00 79.19 93 GLY A O 1
ATOM 732 N N . PRO A 1 94 ? -4.071 13.779 10.175 1.00 67.94 94 PRO A N 1
ATOM 733 C CA . PRO A 1 94 ? -4.223 15.081 10.844 1.00 67.94 94 PRO A CA 1
ATOM 734 C C . PRO A 1 94 ? -5.293 15.111 11.952 1.00 67.94 94 PRO A C 1
ATOM 736 O O . PRO A 1 94 ? -5.243 15.970 12.826 1.00 67.94 94 PRO A O 1
ATOM 739 N N . LYS A 1 95 ? -6.265 14.186 11.927 1.00 72.31 95 LYS A N 1
ATOM 740 C CA . LYS A 1 95 ? -7.312 14.070 12.955 1.00 72.31 95 LYS A CA 1
ATOM 741 C C . LYS A 1 95 ? -6.944 13.093 14.072 1.00 72.31 95 LYS A C 1
ATOM 743 O O . LYS A 1 95 ? -7.037 13.423 15.251 1.00 72.31 95 LYS A O 1
ATOM 748 N N . LYS A 1 96 ? -6.593 11.860 13.703 1.00 79.94 96 LYS A N 1
ATOM 749 C CA . LYS A 1 96 ? -6.282 10.759 14.622 1.00 79.94 96 LYS A CA 1
ATOM 750 C C . LYS A 1 96 ? -5.255 9.851 13.977 1.00 79.94 96 LYS A C 1
ATOM 752 O O . LYS A 1 96 ? -5.403 9.531 12.801 1.00 79.94 96 LYS A O 1
ATOM 757 N N . ASP A 1 97 ? -4.301 9.384 14.771 1.00 85.69 97 ASP A N 1
ATOM 758 C CA . ASP A 1 97 ? -3.358 8.346 14.361 1.00 85.69 97 ASP A CA 1
ATOM 759 C C . ASP A 1 97 ? -4.074 6.995 14.167 1.00 85.69 97 ASP A C 1
ATOM 761 O O . ASP A 1 97 ? -5.114 6.709 14.784 1.00 85.69 97 ASP A O 1
ATOM 765 N N . PHE A 1 98 ? -3.524 6.176 13.275 1.00 87.19 98 PHE A N 1
ATOM 766 C CA . PHE A 1 98 ? -4.018 4.842 12.968 1.00 87.19 98 PHE A CA 1
ATOM 767 C C . PHE A 1 98 ? -4.081 3.945 14.211 1.00 87.19 98 PHE A C 1
ATOM 769 O O . PHE A 1 98 ? -5.122 3.334 14.462 1.00 87.19 98 PHE A O 1
ATOM 776 N N . VAL A 1 99 ? -3.028 3.913 15.035 1.00 86.81 99 VAL A N 1
ATOM 777 C CA . VAL A 1 99 ? -2.942 3.024 16.208 1.00 86.81 99 VAL A CA 1
ATOM 778 C C . VAL A 1 99 ? -4.019 3.377 17.233 1.00 86.81 99 VAL A C 1
ATOM 780 O O . VAL A 1 99 ? -4.763 2.509 17.687 1.00 86.81 99 VAL A O 1
ATOM 783 N N . LYS A 1 100 ? -4.193 4.665 17.543 1.00 86.19 100 LYS A N 1
ATOM 784 C CA . LYS A 1 100 ? -5.259 5.172 18.425 1.00 86.19 100 LYS A CA 1
ATOM 785 C C . LYS A 1 100 ? -6.662 4.876 17.900 1.00 86.19 100 LYS A C 1
ATOM 787 O O . LYS A 1 100 ? -7.593 4.763 18.695 1.00 86.19 100 LYS A O 1
ATOM 792 N N . THR A 1 101 ? -6.822 4.772 16.584 1.00 86.69 101 THR A N 1
ATOM 793 C CA . THR A 1 101 ? -8.099 4.427 15.946 1.00 86.69 101 THR A CA 1
ATOM 794 C C . THR A 1 101 ? -8.364 2.920 16.012 1.00 86.69 101 THR A C 1
ATOM 796 O O . THR A 1 101 ? -9.500 2.513 16.246 1.00 86.69 101 THR A O 1
ATOM 799 N N . LEU A 1 102 ? -7.325 2.097 15.855 1.00 86.31 102 LEU A N 1
ATOM 800 C CA . LEU A 1 102 ? -7.409 0.638 15.790 1.00 86.31 102 LEU A CA 1
ATOM 801 C C . LEU A 1 102 ? -7.550 -0.023 17.172 1.00 86.31 102 LEU A C 1
ATOM 803 O O . LEU A 1 102 ? -8.349 -0.945 17.333 1.00 86.31 102 LEU A O 1
ATOM 807 N N . THR A 1 103 ? -6.840 0.471 18.189 1.00 85.94 103 THR A N 1
ATOM 808 C CA . THR A 1 103 ? -6.857 -0.088 19.555 1.00 85.94 103 THR A CA 1
ATOM 809 C C . THR A 1 103 ? -8.269 -0.295 20.127 1.00 85.94 103 THR A C 1
ATOM 811 O O . THR A 1 103 ? -8.576 -1.417 20.536 1.00 85.94 103 THR A O 1
ATOM 814 N N . PRO A 1 104 ? -9.176 0.708 20.141 1.00 84.81 104 PRO A N 1
ATOM 815 C CA . PRO A 1 104 ? -10.532 0.506 20.657 1.00 84.81 104 PRO A CA 1
ATOM 816 C C . PRO A 1 104 ? -11.399 -0.397 19.764 1.00 84.81 104 PRO A C 1
ATOM 818 O O . PRO A 1 104 ? -12.340 -1.012 20.269 1.00 84.81 104 PRO A O 1
ATOM 821 N N . MET A 1 105 ? -11.098 -0.513 18.462 1.00 85.31 105 MET A N 1
ATOM 822 C CA . MET A 1 105 ? -11.812 -1.444 17.580 1.00 85.31 105 MET A CA 1
ATOM 823 C C . MET A 1 105 ? -11.483 -2.896 17.926 1.00 85.31 105 MET A C 1
ATOM 825 O O . MET A 1 105 ? -12.385 -3.726 17.967 1.00 85.31 105 MET A O 1
ATOM 829 N N . ILE A 1 106 ? -10.212 -3.196 18.202 1.00 83.94 106 ILE A N 1
ATOM 830 C CA . ILE A 1 106 ? -9.775 -4.546 18.575 1.00 83.94 106 ILE A CA 1
ATOM 831 C C . ILE A 1 106 ? -10.245 -4.891 19.992 1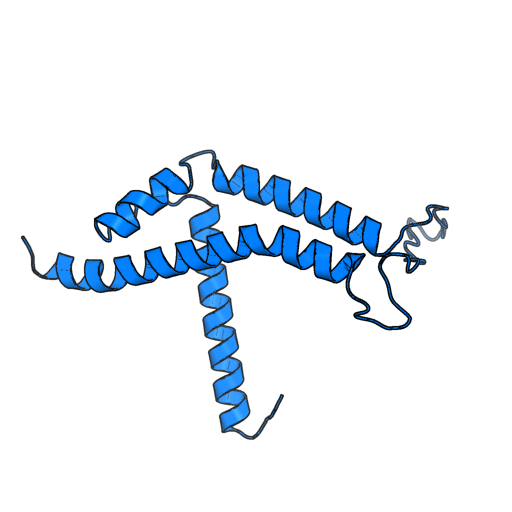.00 83.94 106 ILE A C 1
ATOM 833 O O . ILE A 1 106 ? -10.753 -5.985 20.217 1.00 83.94 106 ILE A O 1
ATOM 837 N N . ALA A 1 107 ? -10.095 -3.961 20.941 1.00 83.12 107 ALA A N 1
ATOM 838 C CA . ALA A 1 107 ? -10.396 -4.216 22.349 1.00 83.12 107 ALA A CA 1
ATOM 839 C C . ALA A 1 107 ? -11.903 -4.302 22.634 1.00 83.12 107 ALA A C 1
ATOM 841 O O . ALA A 1 107 ? -12.358 -5.223 23.309 1.00 83.12 107 ALA A O 1
ATOM 842 N N . ASP A 1 108 ? -12.684 -3.358 22.099 1.00 79.19 108 ASP A N 1
ATOM 843 C CA . ASP A 1 108 ? -14.095 -3.204 22.457 1.00 79.19 108 ASP A CA 1
ATOM 844 C C . ASP A 1 108 ? -15.050 -3.454 21.279 1.00 79.19 108 ASP A C 1
ATOM 846 O O . ASP A 1 108 ? -16.266 -3.381 21.466 1.00 79.19 108 ASP A O 1
ATOM 850 N N . GLY A 1 109 ? -14.557 -3.699 20.059 1.00 71.56 109 GLY A N 1
ATOM 851 C CA . GLY A 1 109 ? -15.394 -3.748 18.850 1.00 71.56 109 GLY A CA 1
ATOM 852 C C . GLY A 1 109 ? -16.059 -2.408 18.512 1.00 71.56 109 GLY A C 1
ATOM 853 O O . GLY A 1 109 ? -16.992 -2.362 17.708 1.00 71.56 109 GLY A O 1
ATOM 854 N N . LYS A 1 110 ? -15.621 -1.308 19.141 1.00 74.88 110 LYS A N 1
ATOM 855 C CA . LYS A 1 110 ? -16.208 0.023 18.960 1.00 74.88 110 LYS A CA 1
ATOM 856 C C . LYS A 1 110 ? -15.727 0.623 17.649 1.00 74.88 110 LYS A C 1
ATOM 858 O O . LYS A 1 110 ? -14.537 0.850 17.461 1.00 74.88 110 LYS A O 1
ATOM 863 N N . GLN A 1 111 ? -16.674 0.941 16.775 1.00 68.62 111 GLN A N 1
ATOM 864 C CA . GLN A 1 111 ? -16.408 1.688 15.551 1.00 68.62 111 GLN A CA 1
ATOM 865 C C . GLN A 1 111 ? -16.317 3.186 15.895 1.00 68.62 11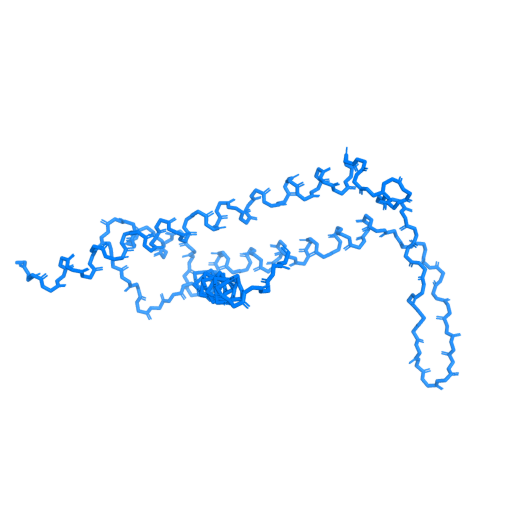1 GLN A C 1
ATOM 867 O O . GLN A 1 111 ? -17.298 3.753 16.383 1.00 68.62 111 GLN A O 1
ATOM 872 N N . PRO A 1 112 ? -15.166 3.849 15.701 1.00 65.50 112 PRO A N 1
ATOM 873 C CA . PRO A 1 112 ? -15.042 5.275 15.951 1.00 65.50 112 PRO A CA 1
ATOM 874 C C . PR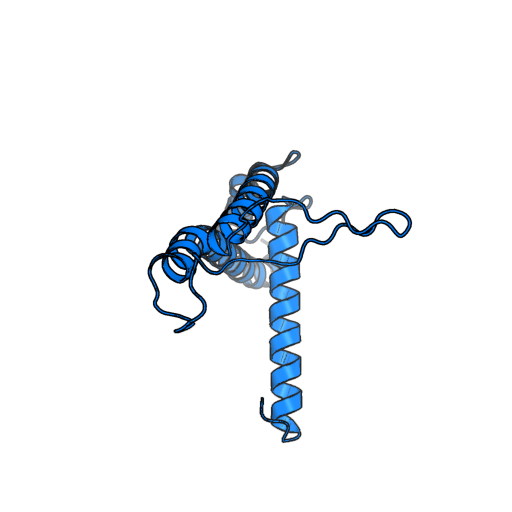O A 1 112 ? -15.870 6.078 14.939 1.00 65.50 112 PRO A C 1
ATOM 876 O O . PRO A 1 112 ? -15.838 5.810 13.742 1.00 65.50 112 PRO A O 1
ATOM 879 N N . LEU A 1 113 ? -16.582 7.094 15.438 1.00 60.12 113 LEU A N 1
ATOM 880 C CA . LEU A 1 113 ? -17.406 8.026 14.647 1.00 60.12 113 LEU A CA 1
ATOM 881 C C . LEU A 1 113 ? -16.589 8.843 13.630 1.00 60.12 113 LEU A C 1
ATOM 883 O O . LEU A 1 113 ? -17.106 9.230 12.589 1.00 60.12 113 LEU A O 1
ATOM 887 N N . GLU A 1 114 ? -15.311 9.082 13.929 1.00 62.69 114 GLU A N 1
ATOM 888 C CA . GLU A 1 114 ? -14.339 9.665 13.005 1.00 62.69 114 GLU A CA 1
ATOM 889 C C . GLU A 1 114 ? -13.185 8.681 12.815 1.00 62.69 114 GLU A C 1
ATOM 891 O O . GLU A 1 114 ? -12.496 8.345 13.787 1.00 62.69 114 GLU A O 1
ATOM 896 N N . SER A 1 115 ? -12.987 8.218 11.581 1.00 66.19 115 SER A N 1
ATOM 897 C CA . SER A 1 115 ? -11.915 7.297 11.211 1.00 66.19 115 SER A CA 1
ATOM 898 C C . SER A 1 115 ? -10.654 8.037 10.761 1.00 66.19 115 SER A C 1
ATOM 900 O O . SER A 1 115 ? -10.695 9.136 10.207 1.00 66.19 115 SER A O 1
ATOM 902 N N . ASN A 1 116 ? -9.509 7.403 10.996 1.00 85.81 116 ASN A N 1
ATOM 903 C CA . ASN A 1 116 ? -8.247 7.757 10.361 1.00 85.81 116 ASN A CA 1
ATOM 904 C C . ASN A 1 116 ? -8.321 7.456 8.841 1.00 85.81 116 ASN A C 1
ATOM 906 O O . ASN A 1 116 ? -8.998 6.514 8.419 1.00 85.81 116 ASN A O 1
ATOM 910 N N . TYR A 1 117 ? -7.634 8.252 8.013 1.00 84.75 117 TYR A N 1
ATOM 911 C CA . TYR A 1 117 ? -7.662 8.105 6.550 1.00 84.75 117 TYR A CA 1
ATOM 912 C C . TYR A 1 117 ? -7.173 6.730 6.072 1.00 84.75 117 TYR A C 1
ATOM 914 O O . TYR A 1 117 ? -7.768 6.166 5.154 1.00 84.75 117 TYR A O 1
ATOM 922 N N . LEU A 1 118 ? -6.161 6.153 6.727 1.00 88.38 118 LEU A N 1
ATOM 923 C CA . LEU A 1 118 ? -5.654 4.810 6.439 1.00 88.38 118 LEU A CA 1
ATOM 924 C C . LEU A 1 118 ? -6.710 3.731 6.699 1.00 88.38 118 LEU A C 1
ATOM 926 O O . LEU A 1 118 ? -6.907 2.857 5.861 1.00 88.38 118 LEU A O 1
ATOM 930 N N . VAL A 1 119 ? -7.467 3.836 7.796 1.00 88.38 119 VAL A N 1
ATOM 931 C CA . VAL A 1 119 ? -8.601 2.931 8.068 1.00 88.38 119 VAL A CA 1
ATOM 932 C C . VAL A 1 119 ? -9.649 3.018 6.956 1.00 88.38 119 VAL A C 1
ATOM 934 O O . VAL A 1 119 ? -10.151 1.994 6.494 1.00 88.38 119 VAL A O 1
ATOM 937 N N . THR A 1 120 ? -9.982 4.232 6.511 1.00 87.31 120 THR A N 1
ATOM 938 C CA . THR A 1 120 ? -10.961 4.440 5.435 1.00 87.31 120 THR A CA 1
ATOM 939 C C . THR A 1 120 ? -10.485 3.839 4.112 1.00 87.31 120 THR A C 1
ATOM 941 O O . THR A 1 120 ? -11.270 3.181 3.432 1.00 87.31 120 THR A O 1
ATOM 944 N N . MET A 1 121 ? -9.210 4.018 3.758 1.00 87.25 121 MET A N 1
ATOM 945 C CA . MET A 1 121 ? -8.631 3.416 2.554 1.00 87.25 121 MET A CA 1
ATOM 946 C C . MET A 1 121 ? -8.649 1.888 2.618 1.00 87.25 121 MET A C 1
ATOM 948 O O . MET A 1 121 ? -9.137 1.252 1.687 1.00 87.25 121 MET A O 1
ATOM 952 N N . ILE A 1 122 ? -8.211 1.296 3.734 1.00 89.75 122 ILE A N 1
ATOM 953 C CA . ILE A 1 122 ? -8.223 -0.162 3.928 1.00 89.75 122 ILE A CA 1
ATOM 954 C C . ILE A 1 122 ? -9.647 -0.720 3.828 1.00 89.75 122 ILE A C 1
ATOM 956 O O . ILE A 1 122 ? -9.862 -1.765 3.212 1.00 89.75 122 ILE A O 1
ATOM 960 N N . LYS A 1 123 ? -10.641 -0.013 4.377 1.00 87.75 123 LYS A N 1
ATOM 961 C CA . LYS A 1 123 ? -12.052 -0.397 4.264 1.00 87.75 123 LYS A CA 1
ATOM 962 C C . LYS A 1 123 ? -12.491 -0.498 2.803 1.00 87.75 123 LYS A C 1
ATOM 964 O O . LYS A 1 123 ? -13.063 -1.512 2.413 1.00 87.75 123 LYS A O 1
ATOM 969 N N . TRP A 1 124 ? -12.227 0.533 2.002 1.00 90.06 124 TRP A N 1
ATOM 970 C CA . TRP A 1 124 ? -12.609 0.544 0.588 1.00 90.06 124 TRP A CA 1
ATOM 971 C C . TRP A 1 124 ? -11.839 -0.483 -0.231 1.00 90.06 124 TRP A C 1
ATOM 973 O O . TRP A 1 124 ? -12.444 -1.181 -1.037 1.00 90.06 124 TRP A O 1
ATOM 983 N N . PHE A 1 125 ? -10.543 -0.643 0.033 1.00 89.00 125 PHE A N 1
ATOM 984 C CA . PHE A 1 125 ? -9.741 -1.703 -0.571 1.00 89.00 125 PHE A CA 1
ATOM 985 C C . PHE A 1 125 ? -10.340 -3.090 -0.295 1.00 89.00 125 PHE A C 1
ATOM 987 O O . PHE A 1 125 ? -10.528 -3.882 -1.212 1.00 89.00 125 PHE A O 1
ATOM 994 N N . SER A 1 126 ? -10.743 -3.354 0.949 1.00 88.06 126 SER A N 1
ATOM 995 C CA . SER A 1 126 ? -11.376 -4.623 1.335 1.00 88.06 126 SER A CA 1
ATOM 996 C C . SER A 1 126 ? -12.700 -4.862 0.601 1.00 88.06 126 SER A C 1
ATOM 998 O O . SER A 1 126 ? -12.987 -5.983 0.189 1.00 88.06 126 SER A O 1
ATOM 1000 N N . VAL A 1 127 ? -13.500 -3.807 0.400 1.00 90.25 127 VAL A N 1
ATOM 1001 C CA . VAL A 1 127 ? -14.736 -3.877 -0.398 1.00 90.25 127 VAL A CA 1
ATOM 1002 C C . VAL A 1 127 ? -14.428 -4.201 -1.861 1.00 90.25 127 VAL A C 1
ATOM 1004 O O . VAL A 1 127 ? -15.096 -5.055 -2.437 1.00 90.25 127 VAL A O 1
ATOM 1007 N N . LEU A 1 128 ? -13.408 -3.572 -2.453 1.00 91.69 128 LEU A N 1
ATOM 1008 C CA . LEU A 1 128 ? -12.989 -3.851 -3.830 1.00 91.69 128 LEU A CA 1
ATOM 1009 C C . LEU A 1 128 ? -12.534 -5.302 -4.004 1.00 91.69 128 LEU A C 1
ATOM 1011 O O . LEU A 1 128 ? -12.958 -5.955 -4.952 1.00 91.69 128 LEU A O 1
ATOM 1015 N N . VAL A 1 129 ? -11.738 -5.829 -3.070 1.00 90.88 129 VAL A N 1
ATOM 1016 C CA . VAL A 1 129 ? -11.297 -7.235 -3.087 1.00 90.88 129 VAL A CA 1
ATOM 1017 C C . VAL A 1 129 ? -12.492 -8.189 -3.017 1.00 90.88 129 VAL A C 1
ATOM 1019 O O . VAL A 1 129 ? -12.549 -9.158 -3.770 1.00 90.88 129 VAL A O 1
ATOM 1022 N N . LEU A 1 130 ? -13.478 -7.902 -2.163 1.00 91.94 130 LEU A N 1
ATOM 1023 C CA . LEU A 1 130 ? -14.685 -8.724 -2.050 1.00 91.94 130 LEU A CA 1
ATOM 1024 C C . LEU A 1 130 ? -15.512 -8.707 -3.342 1.00 91.94 130 LEU A C 1
ATOM 1026 O O . LEU A 1 130 ? -15.957 -9.760 -3.797 1.00 91.94 130 LEU A O 1
ATOM 1030 N N . ILE A 1 131 ? -15.687 -7.531 -3.952 1.00 95.75 131 ILE A N 1
ATOM 1031 C CA . ILE A 1 13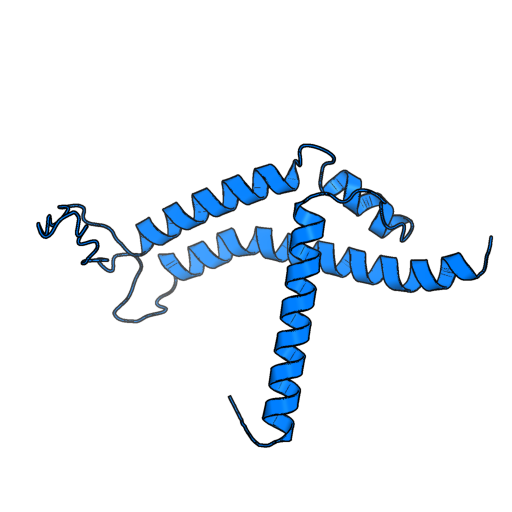1 ? -16.366 -7.395 -5.248 1.00 95.75 131 ILE A CA 1
ATOM 1032 C C . ILE A 1 131 ? -15.596 -8.158 -6.331 1.00 95.75 131 ILE A C 1
ATOM 1034 O O . ILE A 1 131 ? -16.209 -8.890 -7.100 1.00 95.75 131 ILE A O 1
ATOM 1038 N N . SER A 1 132 ? -14.267 -8.047 -6.361 1.00 93.19 132 SER A N 1
ATOM 1039 C CA . SER A 1 132 ? -13.422 -8.780 -7.308 1.00 93.19 132 SER A CA 1
ATOM 1040 C C . SER A 1 132 ? -13.596 -10.293 -7.169 1.00 93.19 132 SER A C 1
ATOM 1042 O O . SER A 1 132 ? -13.798 -10.975 -8.167 1.00 93.19 132 SER A O 1
ATOM 1044 N N . GLY A 1 133 ? -13.578 -10.824 -5.943 1.00 93.81 133 GLY A N 1
ATOM 1045 C CA . GLY A 1 133 ? -13.813 -12.251 -5.706 1.00 93.81 133 GLY A CA 1
ATOM 1046 C C . GLY A 1 133 ? -15.219 -12.695 -6.119 1.00 93.81 133 GLY A C 1
ATOM 1047 O O . GLY A 1 133 ? -15.388 -13.781 -6.666 1.00 93.81 133 GLY A O 1
ATOM 1048 N N . MET A 1 134 ? -16.227 -11.842 -5.915 1.00 94.62 134 MET A N 1
ATOM 1049 C CA . MET A 1 134 ? -17.597 -12.112 -6.357 1.00 94.62 134 MET A CA 1
ATOM 1050 C C . MET A 1 134 ? -17.713 -12.150 -7.885 1.00 94.62 134 MET A C 1
ATOM 1052 O O . MET A 1 134 ? -18.405 -13.016 -8.416 1.00 94.62 134 MET A O 1
ATOM 1056 N N . ILE A 1 135 ? -17.035 -11.240 -8.589 1.00 93.81 135 ILE A N 1
ATOM 1057 C CA . ILE A 1 135 ? -16.984 -11.234 -10.055 1.00 93.81 135 ILE A CA 1
ATOM 1058 C C . ILE A 1 135 ? -16.378 -12.546 -10.557 1.00 93.81 135 ILE A C 1
ATOM 1060 O O . ILE A 1 135 ? -17.013 -13.217 -11.370 1.00 93.81 135 ILE A O 1
ATOM 1064 N N . ASN A 1 136 ? -15.228 -12.951 -10.008 1.00 94.19 136 ASN A N 1
ATOM 1065 C CA . ASN A 1 136 ? -14.571 -14.207 -10.379 1.00 94.19 136 ASN A CA 1
ATOM 1066 C C . ASN A 1 136 ? -15.492 -15.413 -10.141 1.00 94.19 136 ASN A C 1
ATOM 1068 O O . ASN A 1 136 ? -15.660 -16.245 -11.025 1.00 94.19 136 ASN A O 1
ATOM 1072 N N . PHE A 1 137 ? -16.169 -15.466 -8.989 1.00 94.44 137 PHE A N 1
ATOM 1073 C CA . PHE A 1 137 ? -17.111 -16.541 -8.669 1.00 94.44 137 PHE A CA 1
ATOM 1074 C C . PHE A 1 137 ? -18.269 -16.642 -9.676 1.00 94.44 137 PHE A C 1
ATOM 1076 O O . PHE A 1 137 ? -18.646 -17.737 -10.093 1.00 94.44 137 PHE A O 1
ATOM 1083 N N . VAL A 1 138 ? -18.842 -15.505 -10.087 1.00 94.25 138 VAL A N 1
ATOM 1084 C CA . VAL A 1 138 ? -19.910 -15.482 -11.101 1.00 94.25 138 VAL A CA 1
ATOM 1085 C C . VAL A 1 138 ? -19.377 -15.919 -12.465 1.00 94.25 138 VAL A C 1
ATOM 1087 O O . VAL A 1 138 ? -20.055 -16.674 -13.157 1.00 94.25 138 VAL A O 1
ATOM 1090 N N . GLN A 1 139 ? -18.178 -15.468 -12.844 1.00 93.06 139 GLN A N 1
ATOM 1091 C CA . GLN A 1 139 ? -17.531 -15.821 -14.110 1.00 93.06 139 GLN A CA 1
ATOM 1092 C C . GLN A 1 139 ? -17.243 -17.323 -14.202 1.00 93.06 139 GLN A C 1
ATOM 1094 O O . GLN A 1 139 ? -17.660 -17.960 -15.171 1.00 93.06 139 GLN A O 1
ATOM 1099 N N . GLU A 1 140 ? -16.649 -17.907 -13.163 1.00 93.88 140 GLU A N 1
ATOM 1100 C CA . GLU A 1 140 ? -16.417 -19.351 -13.071 1.00 93.88 140 GLU A CA 1
ATOM 1101 C C . GLU A 1 140 ? -17.737 -20.134 -13.131 1.00 93.88 140 GLU A C 1
ATOM 1103 O O . GLU A 1 140 ? -17.839 -21.141 -13.834 1.00 93.88 140 GLU A O 1
ATOM 1108 N N . GLY A 1 141 ? -18.785 -19.632 -12.468 1.00 91.06 141 GLY A N 1
ATOM 1109 C CA . GLY A 1 141 ? -20.117 -20.241 -12.467 1.00 91.06 141 GLY A CA 1
ATOM 1110 C C . GLY A 1 141 ? -20.807 -20.287 -13.837 1.00 91.06 141 GLY A C 1
ATOM 1111 O O . GLY A 1 141 ? -21.643 -21.162 -14.061 1.00 91.06 141 GLY A O 1
ATOM 1112 N N . VAL A 1 142 ? -20.456 -19.390 -14.765 1.00 92.56 142 VAL A N 1
ATOM 1113 C CA . VAL A 1 142 ? -20.960 -19.388 -16.155 1.00 92.56 142 VAL A CA 1
ATOM 1114 C C . VAL A 1 142 ? -19.967 -19.988 -17.159 1.00 92.56 142 VAL A C 1
ATOM 1116 O O . VAL A 1 142 ? -20.195 -19.915 -18.365 1.00 92.56 142 VAL A O 1
ATOM 1119 N N . GLY A 1 143 ? -18.884 -20.606 -16.679 1.00 88.62 143 GLY A N 1
ATOM 1120 C CA . GLY A 1 143 ? -17.882 -21.275 -17.513 1.00 88.62 143 GLY A CA 1
ATOM 1121 C C . GLY A 1 143 ? -16.824 -20.348 -18.117 1.00 88.62 143 GLY A C 1
ATOM 1122 O O . GLY A 1 143 ? -16.111 -20.766 -19.026 1.00 88.62 143 GLY A O 1
ATOM 1123 N N . ILE A 1 144 ? -16.703 -19.108 -17.635 1.00 85.69 144 ILE A N 1
ATOM 1124 C CA . ILE A 1 144 ? -15.587 -18.218 -17.970 1.00 85.69 144 ILE A CA 1
ATOM 1125 C C . ILE A 1 144 ? -14.465 -18.513 -16.973 1.00 85.69 144 I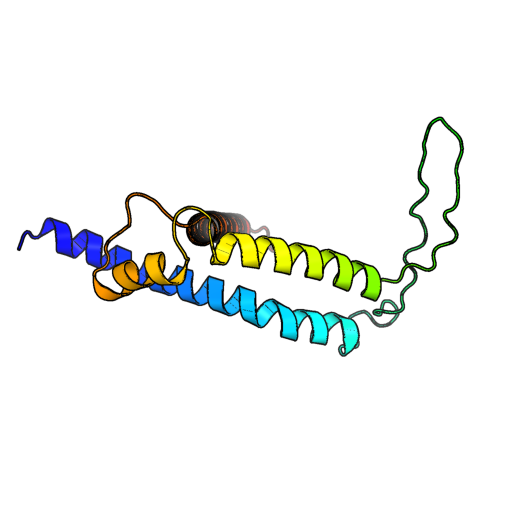LE A C 1
ATOM 1127 O O . ILE A 1 144 ? -14.486 -18.036 -15.841 1.00 85.69 144 ILE A O 1
ATOM 1131 N N . THR A 1 145 ? -13.500 -19.330 -17.386 1.00 77.31 145 THR A N 1
ATOM 1132 C CA . THR A 1 145 ? -12.271 -19.585 -16.623 1.00 77.31 145 THR A CA 1
ATOM 1133 C C . THR A 1 145 ? -11.220 -18.540 -16.983 1.00 77.31 145 THR A C 1
ATOM 1135 O O . THR A 1 145 ? -10.922 -18.373 -18.169 1.00 77.31 145 THR A O 1
ATOM 1138 N N . ILE A 1 146 ? -10.691 -17.848 -15.973 1.00 64.06 146 ILE A N 1
ATOM 1139 C CA . ILE A 1 146 ? -9.560 -16.912 -16.080 1.00 64.06 146 ILE A CA 1
ATOM 1140 C C . ILE A 1 146 ? -8.261 -17.673 -15.828 1.00 64.06 146 ILE A C 1
ATOM 1142 O O . ILE A 1 146 ? -8.255 -18.506 -14.894 1.00 64.06 146 ILE A O 1
#

Sequence (146 aa):
MNQSNKALQGLGIPYAALISIVFGMMILSFPIGAFVVFNSDIGDEINFEYPLSGFDFFLGGISYEIPIEFELGDAFIVIWILFLILFTISFLGPKKDFVKTLTPMIADGKQPLESNYLVTMIKWFSVLVLISGMINFVQEGVGITI

pLDDT: mean 81.24, std 12.25, range [45.22, 95.75]

Secondary structure (DSSP, 8-state):
--HHHHHHHHHHHHHHHHHHHHHHHHHHHHHHHHHHHHH--TTTT--TT-B-----EEETTEEE------BHHHHHHHHHHHHHHHHHHHHH-SS--HHHHHHHHHHH-PPPSS--HHHHHHHHHHHHHHHHHHHHHHHHHTT---

Organism: NCBI:txid412755

Radius of gyration: 21.64 Å; chains: 1; bounding box: 46×43×61 Å

Foldseek 3Di:
DDPVLVVLLVVLQVLLVLLVVVVVCLVVCVVVVCCCQAPDCPPVPQGQQAFPFDPQPDDPNDGDRDPDRAGNVNVVVVVVVVVVVVVVCQQPAPPHHQCVQSVCSNVRVDHDPDDGNSSVVSVVVVVVVVVVVVVQVVCVVVVNDD